Protein AF-A0A2P1ECH6-F1 (afdb_monomer)

Structure (mmCIF, N/CA/C/O backbone):
data_AF-A0A2P1ECH6-F1
#
_entry.id   AF-A0A2P1ECH6-F1
#
loop_
_atom_site.group_PDB
_atom_site.id
_atom_site.type_symbol
_atom_site.label_atom_id
_atom_site.label_alt_id
_atom_site.label_comp_id
_atom_site.label_asym_id
_atom_site.label_entity_id
_atom_site.label_seq_id
_atom_site.pdbx_PDB_ins_code
_atom_site.Cartn_x
_atom_site.Cartn_y
_atom_site.Cartn_z
_atom_site.occupancy
_atom_site.B_iso_or_equiv
_atom_site.auth_seq_id
_atom_site.auth_comp_id
_atom_site.auth_asym_id
_atom_site.auth_atom_id
_atom_site.pdbx_PDB_model_num
ATOM 1 N N . PHE A 1 1 ? -2.290 -12.314 -1.038 1.00 77.94 1 PHE A N 1
ATOM 2 C CA . PHE A 1 1 ? -3.041 -13.557 -0.783 1.00 77.94 1 PHE A CA 1
ATOM 3 C C . PHE A 1 1 ? -3.216 -14.275 -2.122 1.00 77.94 1 PHE A C 1
ATOM 5 O O . PHE A 1 1 ? -4.332 -14.431 -2.595 1.00 77.94 1 PHE A O 1
ATOM 12 N N . GLY A 1 2 ? -2.106 -14.672 -2.757 1.00 90.69 2 GLY A N 1
ATOM 13 C CA . GLY A 1 2 ? -2.094 -15.009 -4.187 1.00 90.69 2 GLY A CA 1
ATOM 14 C C . GLY A 1 2 ? -1.890 -13.778 -5.078 1.00 90.69 2 GLY A C 1
ATOM 15 O O . GLY A 1 2 ? -1.509 -12.718 -4.577 1.00 90.69 2 GLY A O 1
ATOM 16 N N . GLU A 1 3 ? -2.122 -13.957 -6.377 1.00 93.19 3 GLU A N 1
ATOM 17 C CA . GLU A 1 3 ? -1.822 -12.996 -7.453 1.00 93.19 3 GLU A CA 1
ATOM 18 C C . GLU A 1 3 ? -2.997 -12.093 -7.857 1.00 93.19 3 GLU A C 1
ATOM 20 O O . GLU A 1 3 ? -2.773 -11.032 -8.428 1.00 93.19 3 GLU A O 1
ATOM 25 N N . ASP A 1 4 ? -4.238 -12.483 -7.547 1.00 96.56 4 ASP A N 1
ATOM 26 C CA . ASP A 1 4 ? -5.428 -11.746 -7.977 1.00 96.56 4 ASP A CA 1
ATOM 27 C C . ASP A 1 4 ? -5.695 -10.510 -7.086 1.00 96.56 4 ASP A C 1
ATOM 29 O O . ASP A 1 4 ? -5.874 -10.659 -5.861 1.00 96.56 4 ASP A O 1
ATOM 33 N N . PRO A 1 5 ? -5.760 -9.290 -7.661 1.00 95.56 5 PRO A N 1
ATOM 34 C CA . PRO A 1 5 ? -5.996 -8.062 -6.903 1.00 95.56 5 PRO A CA 1
ATOM 35 C C . PRO A 1 5 ? -7.366 -8.035 -6.220 1.00 95.56 5 PRO A C 1
ATOM 37 O O . PRO A 1 5 ? -7.472 -7.579 -5.079 1.00 95.56 5 PRO A O 1
ATOM 40 N N . TYR A 1 6 ? -8.411 -8.552 -6.877 1.00 96.94 6 TYR A N 1
ATOM 41 C CA . TYR A 1 6 ? -9.778 -8.518 -6.354 1.00 96.94 6 TYR A CA 1
ATOM 42 C C . TYR A 1 6 ? -9.933 -9.417 -5.123 1.00 96.94 6 TYR A C 1
ATOM 44 O O . TYR A 1 6 ? -10.379 -8.972 -4.061 1.00 96.94 6 TYR A O 1
ATOM 52 N N . LEU A 1 7 ? -9.515 -10.676 -5.231 1.00 97.81 7 LEU A N 1
ATOM 53 C CA . LEU A 1 7 ? -9.544 -11.64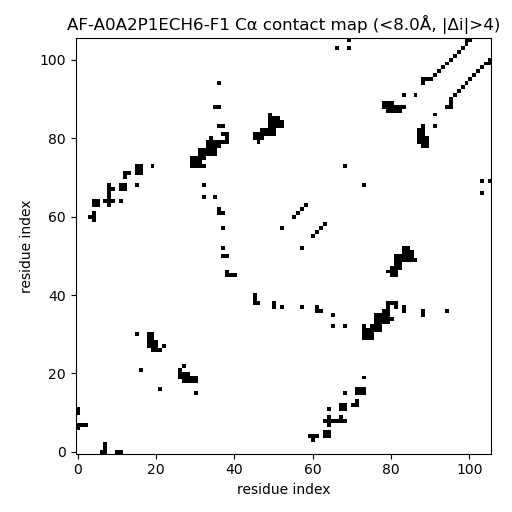5 -4.145 1.00 97.81 7 LEU A CA 1
ATOM 54 C C . LEU A 1 7 ? -8.672 -11.179 -2.977 1.00 97.81 7 LEU A C 1
ATOM 56 O O . LEU A 1 7 ? -9.125 -11.197 -1.830 1.00 97.81 7 LEU A O 1
ATOM 60 N N . THR A 1 8 ? -7.455 -10.701 -3.255 1.00 96.75 8 THR A N 1
ATOM 61 C CA . THR A 1 8 ? -6.550 -10.192 -2.214 1.00 96.75 8 THR A CA 1
ATOM 62 C C . THR A 1 8 ? -7.154 -8.996 -1.478 1.00 96.75 8 THR A C 1
ATOM 64 O O . THR A 1 8 ? -7.095 -8.961 -0.247 1.00 96.75 8 THR A O 1
ATOM 67 N N . ALA A 1 9 ? -7.789 -8.059 -2.189 1.00 97.75 9 ALA A N 1
ATOM 68 C CA . ALA A 1 9 ? -8.486 -6.922 -1.590 1.00 97.75 9 ALA A CA 1
ATOM 69 C C . ALA A 1 9 ? -9.633 -7.364 -0.666 1.00 97.75 9 ALA A C 1
ATOM 71 O O . ALA A 1 9 ? -9.725 -6.911 0.477 1.00 97.75 9 ALA A O 1
ATOM 72 N N . ARG A 1 10 ? -10.485 -8.295 -1.121 1.00 98.38 10 ARG A N 1
ATOM 73 C CA . ARG A 1 10 ? -11.623 -8.807 -0.335 1.00 98.38 10 ARG A CA 1
ATOM 74 C C . ARG A 1 10 ? -11.169 -9.515 0.941 1.00 98.38 10 ARG A C 1
ATOM 76 O O . ARG A 1 10 ? -11.728 -9.258 2.008 1.00 98.38 10 ARG A O 1
ATOM 83 N N . LEU A 1 11 ? -10.158 -10.378 0.836 1.00 98.44 11 LEU A N 1
ATOM 84 C CA . LEU A 1 11 ? -9.603 -11.105 1.979 1.00 98.44 11 LEU A CA 1
ATOM 85 C C . LEU A 1 11 ? -8.908 -10.160 2.961 1.00 98.44 11 LEU A C 1
ATOM 87 O O . LEU A 1 11 ? -9.131 -10.251 4.166 1.00 98.44 11 LEU A O 1
ATOM 91 N N . GLY A 1 12 ? -8.102 -9.228 2.456 1.00 98.19 12 GLY A N 1
ATOM 92 C CA . GLY A 1 12 ? -7.361 -8.296 3.294 1.00 98.19 12 GLY A CA 1
ATOM 93 C C . GLY A 1 12 ? -8.264 -7.296 4.027 1.00 98.19 12 GLY A C 1
ATOM 94 O O . GLY A 1 12 ? -8.064 -7.066 5.216 1.00 98.19 12 GLY A O 1
ATOM 95 N N . ALA A 1 13 ? -9.318 -6.784 3.385 1.00 98.50 13 ALA A N 1
ATOM 96 C CA . ALA A 1 13 ? -10.309 -5.933 4.049 1.00 98.50 13 ALA A CA 1
ATOM 97 C C . ALA A 1 13 ? -11.058 -6.679 5.171 1.00 98.50 13 ALA A C 1
ATOM 99 O O . ALA A 1 13 ? -11.270 -6.131 6.255 1.00 98.50 13 ALA A O 1
ATOM 100 N N . ALA A 1 14 ? -11.434 -7.944 4.943 1.00 98.50 14 ALA A N 1
ATOM 101 C CA . ALA A 1 14 ? -12.031 -8.783 5.982 1.00 98.50 14 ALA A CA 1
ATOM 102 C C . ALA A 1 14 ? -11.048 -9.041 7.138 1.00 98.50 14 ALA A C 1
ATOM 104 O O . ALA A 1 14 ? -11.444 -8.995 8.303 1.00 98.50 14 ALA A O 1
ATOM 105 N N . TYR A 1 15 ? -9.767 -9.250 6.820 1.00 98.38 15 TYR A N 1
ATOM 106 C CA . TYR A 1 15 ? -8.708 -9.433 7.809 1.00 98.38 15 TYR A CA 1
ATOM 107 C C . TYR A 1 15 ? -8.518 -8.189 8.686 1.00 98.38 15 TYR A C 1
ATOM 109 O O . TYR A 1 15 ? -8.485 -8.319 9.907 1.00 98.38 15 TYR A O 1
ATOM 117 N N . VAL A 1 16 ? -8.457 -6.990 8.091 1.00 98.62 16 VAL A N 1
ATOM 118 C CA . VAL A 1 16 ? -8.359 -5.715 8.827 1.00 98.62 16 VAL A CA 1
ATOM 119 C C . VAL A 1 16 ? -9.520 -5.570 9.806 1.00 98.62 16 VAL A C 1
ATOM 121 O O . VAL A 1 16 ? -9.283 -5.407 10.999 1.00 98.62 16 VAL A O 1
ATOM 124 N N . LYS A 1 17 ? -10.764 -5.729 9.335 1.00 98.31 17 LYS A N 1
ATOM 125 C CA . LYS A 1 17 ? -11.961 -5.621 10.186 1.00 98.31 17 LYS A CA 1
ATOM 126 C C . LYS A 1 17 ? -11.970 -6.652 11.316 1.00 98.31 17 LYS A C 1
ATOM 128 O O . LYS A 1 17 ? -12.308 -6.325 12.448 1.00 98.31 17 LYS A O 1
ATOM 133 N N . GLY A 1 18 ? -11.583 -7.894 11.028 1.00 98.38 18 GLY A N 1
ATOM 134 C CA . GLY A 1 18 ? -11.514 -8.952 12.038 1.00 98.38 18 GLY A CA 1
ATOM 135 C C . GLY A 1 18 ? -10.425 -8.715 13.088 1.00 98.38 18 GLY A C 1
ATOM 136 O O . GLY A 1 18 ? -10.649 -8.976 14.272 1.00 98.38 18 GLY A O 1
ATOM 137 N N . LEU A 1 19 ? -9.260 -8.214 12.667 1.00 98.44 19 LEU A N 1
ATOM 138 C CA . LEU A 1 19 ? -8.126 -7.944 13.550 1.00 98.44 19 LEU A CA 1
ATOM 139 C C . LEU A 1 19 ? -8.379 -6.718 14.437 1.00 98.44 19 LEU A C 1
ATOM 141 O O . LEU A 1 19 ? -8.133 -6.781 15.640 1.00 98.44 19 LEU A O 1
ATOM 145 N N . GLN A 1 20 ? -8.917 -5.645 13.853 1.00 98.62 20 GLN A N 1
ATOM 146 C CA . GLN A 1 20 ? -9.235 -4.401 14.555 1.00 98.62 20 GLN A CA 1
ATOM 147 C C . GLN A 1 20 ? -10.496 -4.488 15.413 1.00 98.62 20 GLN A C 1
ATOM 149 O O . GLN A 1 20 ? -10.588 -3.787 16.417 1.00 98.62 20 GLN A O 1
ATOM 154 N N . GLY A 1 21 ? -11.417 -5.398 15.097 1.00 98.12 21 GLY A N 1
ATOM 155 C CA . GLY A 1 21 ? -12.676 -5.532 15.821 1.00 98.12 21 GLY A CA 1
ATOM 156 C C . GLY A 1 21 ? -13.679 -4.436 15.455 1.00 98.12 21 GLY A C 1
ATOM 157 O O . GLY A 1 21 ? -13.538 -3.743 14.451 1.00 98.12 21 GLY A O 1
ATOM 158 N N . ASN A 1 22 ? -14.738 -4.332 16.253 1.00 96.38 22 ASN A N 1
ATOM 159 C CA . ASN A 1 22 ? -15.889 -3.460 16.008 1.00 96.38 22 ASN A CA 1
ATOM 160 C C . ASN A 1 22 ? -16.299 -2.642 17.242 1.00 96.38 22 ASN A C 1
ATOM 162 O O . ASN A 1 22 ? -17.416 -2.123 17.279 1.00 96.38 22 ASN A O 1
ATOM 166 N N . ASP A 1 23 ? -15.439 -2.570 18.258 1.00 96.88 23 ASP A N 1
ATOM 167 C CA . ASP A 1 23 ? -15.685 -1.694 19.397 1.00 96.88 23 ASP A CA 1
ATOM 168 C C . ASP A 1 23 ? -15.549 -0.228 18.936 1.00 96.88 23 ASP A C 1
ATOM 170 O O . ASP A 1 23 ? -14.624 0.097 18.187 1.00 96.88 23 ASP A O 1
ATOM 174 N N . PRO A 1 24 ? -16.490 0.657 19.311 1.00 93.81 24 PRO A N 1
ATOM 175 C CA . PRO A 1 24 ? -16.527 2.028 18.807 1.00 93.81 24 PRO A CA 1
ATOM 176 C C . PRO A 1 24 ? -15.400 2.920 19.345 1.00 93.81 24 PRO A C 1
ATOM 178 O O . PRO A 1 24 ? -15.225 4.027 18.840 1.00 93.81 24 PRO A O 1
ATOM 181 N N . VAL A 1 25 ? -14.679 2.483 20.381 1.00 95.44 25 VAL A N 1
ATOM 182 C CA . VAL A 1 25 ? -13.639 3.271 21.055 1.00 95.44 25 VAL A CA 1
ATOM 183 C C . VAL A 1 25 ? -12.274 2.598 20.952 1.00 95.44 25 VAL A C 1
ATOM 185 O O . VAL A 1 25 ? -11.271 3.281 20.754 1.00 95.44 25 VAL A O 1
ATOM 188 N N . TYR A 1 26 ? -12.216 1.274 21.087 1.00 97.19 26 TYR A N 1
ATOM 189 C CA . TYR A 1 26 ? -10.962 0.540 21.205 1.00 97.19 26 TYR A CA 1
ATOM 190 C C . TYR A 1 26 ? -10.734 -0.426 20.047 1.00 97.19 26 TYR A C 1
ATOM 192 O O . TYR A 1 26 ? -11.563 -1.272 19.730 1.00 97.19 26 TYR A O 1
ATOM 200 N N . LEU A 1 27 ? -9.533 -0.389 19.474 1.00 97.94 27 LEU A N 1
ATOM 201 C CA . LEU A 1 27 ? -9.092 -1.454 18.582 1.00 97.94 27 LEU A CA 1
ATOM 202 C C . LEU A 1 27 ? -8.780 -2.711 19.399 1.00 97.94 27 LEU A C 1
ATOM 204 O O . LEU A 1 27 ? -8.052 -2.654 20.391 1.00 97.94 27 LEU A O 1
ATOM 208 N N . LYS A 1 28 ? -9.253 -3.870 18.934 1.00 98.19 28 LYS A N 1
ATOM 209 C CA . LYS A 1 28 ? -8.816 -5.169 19.464 1.00 98.19 28 LYS A CA 1
ATOM 210 C C . LYS A 1 28 ? -7.316 -5.377 19.227 1.00 98.19 28 LYS A C 1
ATOM 212 O O . LYS A 1 28 ? -6.610 -5.855 20.111 1.00 98.19 28 LYS A O 1
ATOM 217 N N . ALA A 1 29 ? -6.848 -5.023 18.032 1.00 98.31 29 ALA A N 1
ATOM 218 C CA . ALA A 1 29 ? -5.444 -4.899 17.660 1.00 98.31 29 ALA A CA 1
ATOM 219 C C . ALA A 1 29 ? -5.319 -3.992 16.425 1.00 98.31 29 ALA A C 1
ATOM 221 O O . ALA A 1 29 ? -6.135 -4.081 15.513 1.00 98.31 29 ALA A O 1
ATOM 222 N N . ALA A 1 30 ? -4.288 -3.152 16.361 1.00 98.12 30 ALA A N 1
ATOM 223 C CA . ALA A 1 30 ? -4.028 -2.308 15.195 1.00 98.12 30 ALA A CA 1
ATOM 224 C C . ALA A 1 30 ? -3.521 -3.146 14.009 1.00 98.12 30 ALA A C 1
ATOM 226 O O . ALA A 1 30 ? -2.483 -3.809 14.110 1.00 98.12 30 ALA A O 1
ATOM 227 N N . ALA A 1 31 ? -4.235 -3.127 12.881 1.00 98.62 31 ALA A N 1
ATOM 228 C CA . ALA A 1 31 ? -3.763 -3.779 11.665 1.00 98.62 31 ALA A CA 1
ATOM 229 C C . ALA A 1 31 ? -2.771 -2.876 10.918 1.00 98.62 31 ALA A C 1
ATOM 231 O O . ALA A 1 31 ? -2.882 -1.654 10.931 1.00 98.62 31 ALA A O 1
ATOM 232 N N . CYS A 1 32 ? -1.800 -3.489 10.239 1.00 98.69 32 CYS A N 1
ATOM 233 C CA . CYS A 1 32 ? -0.797 -2.776 9.453 1.00 98.69 32 CYS A CA 1
ATOM 234 C C . CYS A 1 32 ? -0.718 -3.363 8.039 1.00 98.69 32 CYS A C 1
ATOM 236 O O . CYS A 1 32 ? -0.305 -4.516 7.866 1.00 98.69 32 CYS A O 1
ATOM 238 N N . ALA A 1 33 ? -1.119 -2.588 7.029 1.00 98.31 33 ALA A N 1
ATOM 239 C CA . ALA A 1 33 ? -1.011 -2.977 5.629 1.00 98.31 33 ALA A CA 1
ATOM 240 C C . ALA A 1 33 ? 0.459 -2.964 5.193 1.00 98.31 33 ALA A C 1
ATOM 242 O O . ALA A 1 33 ? 1.164 -1.975 5.395 1.00 98.31 33 ALA A O 1
ATOM 243 N N . LYS A 1 34 ? 0.935 -4.054 4.584 1.00 97.44 34 LYS A N 1
ATOM 244 C CA . LYS A 1 34 ? 2.337 -4.181 4.169 1.00 97.44 34 LYS A CA 1
ATOM 245 C C . LYS A 1 34 ? 2.520 -5.138 2.985 1.00 97.44 34 LYS A C 1
ATOM 247 O O . LYS A 1 34 ? 1.711 -6.043 2.810 1.00 97.44 34 LYS A O 1
ATOM 252 N N . HIS A 1 35 ? 3.566 -5.003 2.173 1.00 96.75 35 HIS A N 1
ATOM 253 C CA . HIS A 1 35 ? 4.566 -3.925 2.165 1.00 96.75 35 HIS A CA 1
ATOM 254 C C . HIS A 1 35 ? 4.275 -2.961 1.005 1.00 96.75 35 HIS A C 1
ATOM 256 O O . HIS A 1 35 ? 4.184 -3.393 -0.143 1.00 96.75 35 HIS A O 1
ATOM 262 N N . TYR A 1 36 ? 4.112 -1.673 1.302 1.00 98.06 36 TYR A N 1
ATOM 263 C CA . TYR A 1 36 ? 3.687 -0.650 0.344 1.00 98.06 36 TYR A CA 1
ATOM 264 C C . TYR A 1 36 ? 4.901 -0.017 -0.380 1.00 98.06 36 TYR A C 1
ATOM 266 O O . TYR A 1 36 ? 5.671 0.699 0.253 1.00 98.06 36 TYR A O 1
ATOM 274 N N . ALA A 1 37 ? 5.163 -0.256 -1.671 1.00 95.12 37 ALA A N 1
ATOM 275 C CA . ALA A 1 37 ? 4.393 -1.064 -2.621 1.00 95.12 37 ALA A CA 1
ATOM 276 C C . ALA A 1 37 ? 5.291 -1.847 -3.602 1.00 95.12 37 ALA A C 1
ATOM 278 O O . ALA A 1 37 ? 6.513 -1.721 -3.600 1.00 95.12 37 ALA A O 1
ATOM 279 N N . VAL A 1 38 ? 4.657 -2.678 -4.441 1.00 95.69 38 VAL A N 1
ATOM 280 C CA . VAL A 1 38 ? 5.307 -3.478 -5.502 1.00 95.69 38 VAL A CA 1
ATOM 281 C C . VAL A 1 38 ? 6.409 -4.415 -4.969 1.00 95.69 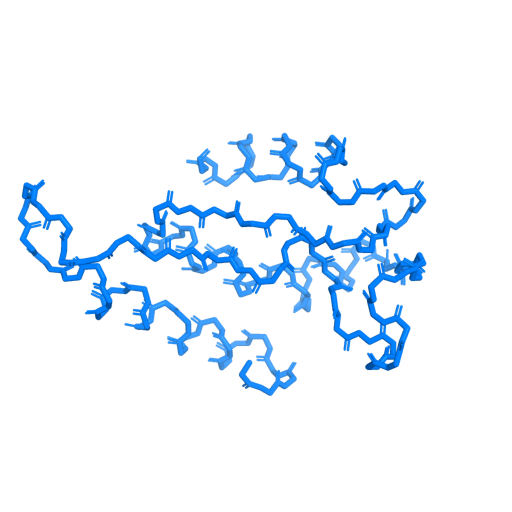38 VAL A C 1
ATOM 283 O O . VAL A 1 38 ? 7.376 -4.739 -5.648 1.00 95.69 38 VAL A O 1
ATOM 286 N N . HIS A 1 39 ? 6.243 -4.915 -3.741 1.00 94.31 39 HIS A N 1
ATOM 287 C CA . HIS A 1 39 ? 7.202 -5.807 -3.064 1.00 94.31 39 HIS A CA 1
ATOM 288 C C . HIS A 1 39 ? 7.130 -7.277 -3.540 1.00 94.31 39 HIS A C 1
ATOM 290 O O . HIS A 1 39 ? 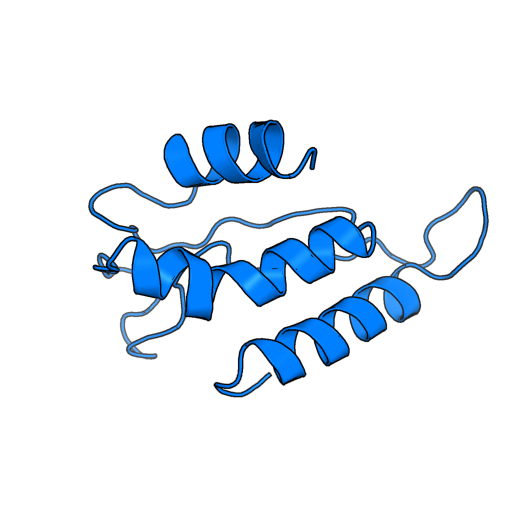7.592 -8.194 -2.866 1.00 94.31 39 HIS A O 1
ATOM 296 N N . SER A 1 40 ? 6.506 -7.532 -4.690 1.00 86.88 40 SER A N 1
ATOM 297 C CA . SER A 1 40 ? 6.031 -8.864 -5.082 1.00 86.88 40 SER A CA 1
ATOM 298 C C . SER A 1 40 ? 7.093 -9.801 -5.669 1.00 86.88 40 SER A C 1
ATOM 300 O O . SER A 1 40 ? 6.791 -10.977 -5.861 1.00 86.88 40 SER A O 1
ATOM 302 N N . GLY A 1 41 ? 8.322 -9.357 -5.969 1.00 68.75 41 GLY A N 1
ATOM 303 C CA . GLY A 1 41 ? 9.323 -10.291 -6.503 1.00 68.75 41 GLY A CA 1
ATOM 304 C C . GLY A 1 41 ? 10.675 -9.699 -6.895 1.00 68.75 41 GLY A C 1
ATOM 305 O O . GLY A 1 41 ? 10.939 -8.548 -6.603 1.00 68.75 41 GLY A O 1
ATOM 306 N N . PRO A 1 42 ? 11.544 -10.484 -7.559 1.00 80.50 42 PRO A N 1
ATOM 307 C CA . PRO A 1 42 ? 11.719 -11.920 -7.333 1.00 80.50 42 PRO A CA 1
ATOM 308 C C . PRO A 1 42 ? 11.993 -12.185 -5.845 1.00 80.50 42 PRO A C 1
ATOM 310 O O . PRO A 1 42 ? 12.730 -11.425 -5.229 1.00 80.50 42 PRO A O 1
ATOM 313 N N . GLU A 1 43 ? 11.464 -13.269 -5.270 1.00 81.12 43 GLU A N 1
ATOM 314 C CA . GLU A 1 43 ? 11.510 -13.542 -3.816 1.00 81.12 43 GLU A CA 1
ATOM 315 C C . GLU A 1 43 ? 12.900 -13.335 -3.186 1.00 81.12 43 GLU A C 1
ATOM 317 O O . GLU A 1 43 ? 13.027 -12.688 -2.150 1.00 81.12 43 GLU A O 1
ATOM 322 N N . ARG A 1 44 ? 13.962 -13.815 -3.850 1.00 88.25 44 ARG A N 1
ATOM 323 C CA . ARG A 1 44 ? 15.348 -13.685 -3.367 1.00 88.25 44 ARG A CA 1
ATOM 324 C C . ARG A 1 44 ? 15.849 -12.237 -3.325 1.00 88.25 44 ARG A C 1
ATOM 326 O O . ARG A 1 44 ? 16.735 -11.930 -2.541 1.00 88.25 44 ARG A O 1
ATOM 333 N N . LEU A 1 45 ? 15.329 -11.375 -4.193 1.00 90.06 45 LEU A N 1
ATOM 334 C CA . LEU A 1 45 ? 15.795 -10.001 -4.400 1.00 90.06 45 LEU A CA 1
ATOM 335 C C . LEU A 1 45 ? 14.781 -8.948 -3.949 1.00 90.06 45 LEU A C 1
ATOM 337 O O . LEU A 1 45 ? 15.083 -7.758 -4.025 1.00 90.06 45 LEU A O 1
ATOM 341 N N . ARG A 1 46 ? 1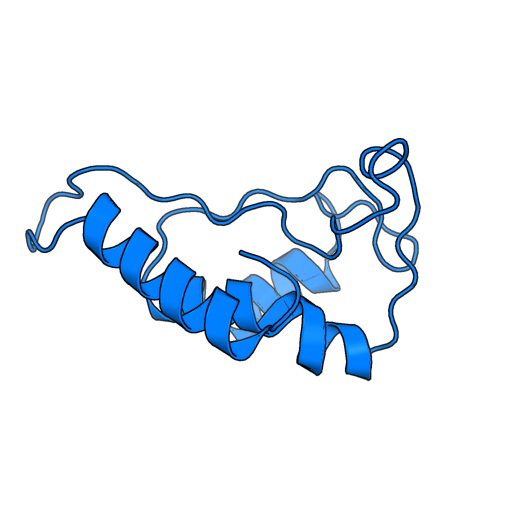3.605 -9.359 -3.455 1.00 86.69 46 ARG A N 1
ATOM 342 C CA . ARG A 1 46 ? 12.476 -8.466 -3.149 1.00 86.69 46 ARG A CA 1
ATOM 343 C C . ARG A 1 46 ? 12.817 -7.340 -2.167 1.00 86.69 46 ARG A C 1
ATOM 345 O O . ARG A 1 46 ? 12.080 -6.372 -2.057 1.00 86.69 46 ARG A O 1
ATOM 352 N N . HIS A 1 47 ? 13.905 -7.477 -1.413 1.00 87.12 47 HIS A N 1
ATOM 353 C CA . HIS A 1 47 ? 14.348 -6.489 -0.432 1.00 87.12 47 HIS A CA 1
ATOM 354 C C . HIS A 1 47 ? 15.268 -5.402 -1.010 1.00 87.12 47 HIS A C 1
ATOM 356 O O . HIS A 1 47 ? 15.472 -4.394 -0.346 1.00 87.12 47 HIS A O 1
ATOM 362 N N . GLU A 1 48 ? 15.814 -5.585 -2.215 1.00 90.06 48 GLU A N 1
ATOM 363 C CA . GLU A 1 48 ? 16.952 -4.787 -2.710 1.00 90.06 48 GLU A CA 1
ATOM 364 C C . GLU A 1 48 ? 16.756 -4.234 -4.128 1.00 90.06 48 GLU A C 1
ATOM 366 O O . GLU A 1 48 ? 17.427 -3.285 -4.529 1.00 90.06 48 GLU A O 1
ATOM 371 N N . PHE A 1 49 ? 15.855 -4.830 -4.907 1.00 93.25 49 PHE A N 1
ATOM 372 C CA . PHE A 1 49 ? 15.657 -4.459 -6.304 1.00 93.25 49 PHE A CA 1
ATOM 373 C C . PHE A 1 49 ? 14.920 -3.120 -6.484 1.00 93.25 49 PHE A C 1
ATOM 375 O O . PHE A 1 49 ? 14.280 -2.592 -5.571 1.00 93.25 49 PHE A O 1
ATOM 382 N N . ASP A 1 50 ? 15.007 -2.580 -7.700 1.00 95.12 50 ASP A N 1
ATOM 383 C CA . ASP A 1 50 ? 14.134 -1.506 -8.167 1.00 95.12 50 ASP A CA 1
ATOM 384 C C . ASP A 1 50 ? 12.980 -2.108 -8.971 1.00 95.12 50 ASP A C 1
ATOM 386 O O . ASP A 1 50 ? 13.184 -2.721 -10.022 1.00 95.12 50 ASP A O 1
ATOM 390 N N . ALA A 1 51 ? 11.770 -1.982 -8.436 1.00 95.31 51 ALA A N 1
ATOM 391 C CA . ALA A 1 51 ? 10.554 -2.461 -9.060 1.00 95.31 51 ALA A CA 1
ATOM 392 C C . ALA A 1 51 ? 10.116 -1.482 -10.147 1.00 95.31 51 ALA A C 1
ATOM 394 O O . ALA A 1 51 ? 9.667 -0.373 -9.856 1.00 95.31 51 ALA A O 1
ATOM 395 N N . ILE A 1 52 ? 10.217 -1.910 -11.404 1.00 95.56 52 ILE A N 1
ATOM 396 C CA . ILE A 1 52 ? 9.753 -1.127 -12.547 1.00 95.56 52 ILE A CA 1
ATOM 397 C C . ILE A 1 52 ? 8.310 -1.518 -12.850 1.00 95.56 52 ILE A C 1
ATOM 399 O O . ILE A 1 52 ? 8.038 -2.644 -13.264 1.00 95.56 52 ILE A O 1
ATOM 403 N N . SER A 1 53 ? 7.390 -0.584 -12.626 1.00 95.69 53 SER A N 1
ATOM 404 C CA . SER A 1 53 ? 5.958 -0.778 -12.834 1.00 95.69 53 SER A CA 1
ATOM 405 C C . SER A 1 53 ? 5.394 0.346 -13.687 1.00 95.69 53 SER A C 1
ATOM 407 O O . SER A 1 53 ? 5.619 1.530 -13.410 1.00 95.69 53 SER A O 1
ATOM 409 N N . SER A 1 54 ? 4.631 -0.020 -14.717 1.00 97.81 54 SER A N 1
ATOM 410 C CA . SER A 1 54 ? 3.860 0.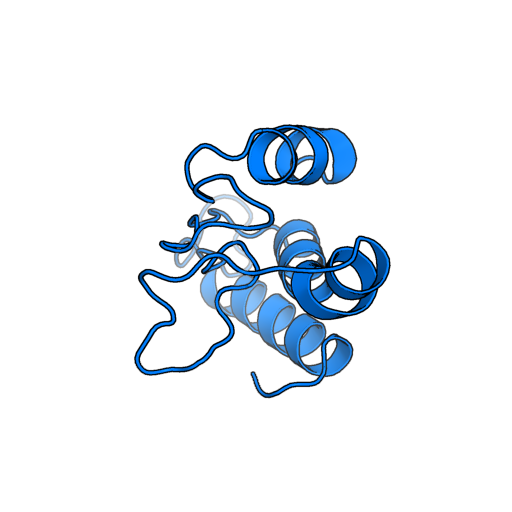959 -15.476 1.00 97.81 54 SER A CA 1
ATOM 411 C C . SER A 1 54 ? 2.789 1.590 -14.579 1.00 97.81 54 SER A C 1
ATOM 413 O O . SER A 1 54 ? 2.340 0.986 -13.605 1.00 97.81 54 SER A O 1
ATOM 415 N N . ALA A 1 55 ? 2.328 2.799 -14.912 1.00 97.38 55 ALA A N 1
ATOM 416 C CA . ALA A 1 55 ? 1.218 3.411 -14.178 1.00 97.38 55 ALA A CA 1
ATOM 417 C C . ALA A 1 55 ? -0.025 2.503 -14.186 1.00 97.38 55 ALA A C 1
ATOM 419 O O . ALA A 1 55 ? -0.706 2.377 -13.172 1.00 97.38 55 ALA A O 1
ATOM 420 N N . LYS A 1 56 ? -0.277 1.818 -15.308 1.00 97.75 56 LYS A N 1
ATOM 421 C CA . LYS A 1 56 ? -1.382 0.871 -15.436 1.00 97.75 56 LYS A CA 1
ATOM 422 C C . LYS A 1 56 ? -1.235 -0.298 -14.461 1.00 97.75 56 LYS A C 1
ATOM 424 O O . LYS A 1 56 ? -2.138 -0.528 -13.669 1.00 97.75 56 LYS A O 1
ATOM 429 N N . ASP A 1 57 ? -0.095 -0.985 -14.460 1.00 96.31 57 ASP A N 1
ATOM 430 C CA . ASP A 1 57 ? 0.112 -2.144 -13.578 1.00 96.31 57 ASP A CA 1
ATOM 431 C C . ASP A 1 57 ? 0.097 -1.742 -12.104 1.00 96.31 57 ASP A C 1
ATOM 433 O O . ASP A 1 57 ? -0.473 -2.441 -11.263 1.00 96.31 57 ASP A O 1
ATOM 437 N N . LEU A 1 58 ? 0.686 -0.587 -11.780 1.00 97.44 58 LEU A N 1
ATOM 438 C CA . LEU A 1 58 ? 0.662 -0.039 -10.433 1.00 97.44 58 LEU A CA 1
ATOM 439 C C . LEU A 1 58 ? -0.785 0.115 -9.940 1.00 97.44 58 LEU A C 1
ATOM 441 O O . LEU A 1 58 ? -1.132 -0.438 -8.896 1.00 97.44 58 LEU A O 1
ATOM 445 N N . HIS A 1 59 ? -1.633 0.801 -10.710 1.00 97.56 59 HIS A N 1
ATOM 446 C CA . HIS A 1 59 ? -3.004 1.130 -10.306 1.00 97.56 59 HIS A CA 1
ATOM 447 C C . HIS A 1 59 ? -4.001 -0.021 -10.463 1.00 97.56 59 HIS A C 1
ATOM 449 O O . HIS A 1 59 ? -4.920 -0.131 -9.656 1.00 97.56 59 HIS A O 1
ATOM 455 N N . GLU A 1 60 ? -3.826 -0.897 -11.451 1.00 96.38 60 GLU A N 1
ATOM 456 C CA . GLU A 1 60 ? -4.767 -1.992 -11.730 1.00 96.38 60 GLU A CA 1
ATOM 457 C C . GLU A 1 60 ? -4.391 -3.307 -11.033 1.00 96.38 60 GLU A C 1
ATOM 459 O O . GLU A 1 60 ? -5.270 -4.134 -10.798 1.00 96.38 60 GLU A O 1
ATOM 464 N N . THR A 1 61 ? -3.118 -3.505 -10.665 1.00 95.06 61 THR A N 1
ATOM 465 C CA . THR A 1 61 ? -2.640 -4.785 -10.106 1.00 95.06 61 THR A CA 1
ATOM 466 C C . THR A 1 61 ? -2.102 -4.661 -8.681 1.00 95.06 61 THR A C 1
ATOM 468 O O . THR A 1 61 ? -2.528 -5.402 -7.797 1.00 95.06 61 THR A O 1
ATOM 471 N N . TYR A 1 62 ? -1.183 -3.727 -8.414 1.00 96.44 62 TYR A N 1
ATOM 472 C CA . TYR A 1 62 ? -0.456 -3.703 -7.133 1.00 96.44 62 TYR A CA 1
ATOM 473 C C . TYR A 1 62 ? -1.160 -2.916 -6.023 1.00 96.44 62 TYR A C 1
ATOM 475 O O . TYR A 1 62 ? -1.180 -3.344 -4.868 1.00 96.44 62 TYR A O 1
ATOM 483 N N . LEU A 1 63 ? -1.721 -1.756 -6.356 1.00 97.88 63 LEU A N 1
ATOM 484 C CA . LEU A 1 63 ? -2.356 -0.856 -5.395 1.00 97.88 63 LEU A CA 1
ATOM 485 C C . LEU A 1 63 ? -3.785 -1.225 -4.949 1.00 97.88 63 LEU A C 1
ATOM 487 O O . LEU A 1 63 ? -4.115 -0.872 -3.812 1.00 97.88 63 LEU A O 1
ATOM 491 N N . PRO A 1 64 ? -4.631 -1.941 -5.727 1.00 97.81 64 PRO A N 1
ATOM 492 C CA . PRO A 1 64 ? -6.025 -2.186 -5.342 1.00 97.81 64 PRO A CA 1
ATOM 493 C C . PRO A 1 64 ? -6.204 -2.834 -3.967 1.00 97.81 64 PRO A C 1
ATOM 495 O O . PRO A 1 64 ? -7.114 -2.467 -3.223 1.00 97.81 64 PRO A O 1
ATOM 498 N N . ALA A 1 65 ? -5.314 -3.759 -3.592 1.00 97.25 65 ALA A N 1
ATOM 499 C CA . ALA A 1 65 ? -5.353 -4.373 -2.270 1.00 97.25 65 ALA A CA 1
ATOM 500 C C . ALA A 1 65 ? -5.135 -3.328 -1.165 1.00 97.25 65 ALA A C 1
ATOM 502 O O . ALA A 1 65 ? -5.950 -3.230 -0.255 1.00 97.25 65 ALA A O 1
ATOM 503 N N . PHE A 1 66 ? -4.092 -2.500 -1.262 1.00 98.44 66 PHE A N 1
ATOM 504 C CA . PHE A 1 66 ? -3.817 -1.459 -0.266 1.00 98.44 66 PHE A CA 1
ATOM 505 C C . PHE A 1 66 ? -4.954 -0.445 -0.165 1.00 98.44 66 PHE A C 1
ATOM 507 O O . PHE A 1 66 ? -5.358 -0.114 0.948 1.00 98.44 66 PHE A O 1
ATOM 514 N N . LYS A 1 67 ? -5.532 -0.028 -1.300 1.00 98.62 67 LYS A N 1
ATOM 515 C CA . LYS A 1 67 ? -6.698 0.862 -1.302 1.00 98.62 67 LYS A CA 1
ATOM 516 C C . LYS A 1 67 ? -7.874 0.257 -0.538 1.00 98.62 67 LYS A C 1
ATOM 518 O O . LYS A 1 67 ? -8.462 0.926 0.303 1.00 98.62 67 LYS A O 1
ATOM 523 N N . ALA A 1 68 ? -8.174 -1.021 -0.766 1.00 98.62 68 ALA A N 1
ATOM 524 C CA . ALA A 1 68 ? -9.249 -1.706 -0.053 1.00 98.62 68 ALA A CA 1
ATOM 525 C C . ALA A 1 68 ? -8.990 -1.831 1.459 1.00 98.62 68 ALA A C 1
ATOM 527 O O . ALA A 1 68 ? -9.938 -1.856 2.240 1.00 98.62 68 ALA A O 1
ATOM 528 N N . LEU A 1 69 ? -7.724 -1.915 1.880 1.00 98.62 69 LEU A N 1
ATOM 529 C CA . LEU A 1 69 ? -7.345 -1.934 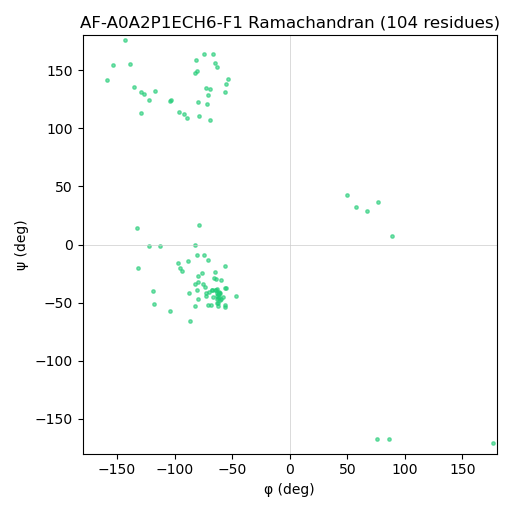3.295 1.00 98.62 69 LEU A CA 1
ATOM 530 C C . LEU A 1 69 ? -7.513 -0.549 3.935 1.00 98.62 69 LEU A C 1
ATOM 532 O O . LEU A 1 69 ? -8.041 -0.469 5.042 1.00 98.62 69 LEU A O 1
ATOM 536 N N . VAL A 1 70 ? -7.133 0.523 3.232 1.00 98.69 70 VAL A N 1
ATOM 537 C CA . VAL A 1 70 ? -7.402 1.912 3.651 1.00 98.69 70 VAL A CA 1
ATOM 538 C C . VAL A 1 70 ? -8.907 2.151 3.781 1.00 98.69 70 VAL A C 1
ATOM 540 O O . VAL A 1 70 ? -9.363 2.604 4.824 1.00 98.69 70 VAL A O 1
ATOM 543 N N . ASP A 1 71 ? -9.699 1.724 2.797 1.00 98.56 71 ASP A N 1
ATOM 544 C CA . ASP A 1 71 ? -11.167 1.833 2.838 1.00 98.56 71 ASP A CA 1
ATOM 545 C C . ASP A 1 71 ? -11.808 0.983 3.944 1.00 98.56 71 ASP A C 1
ATOM 547 O O . ASP A 1 71 ? -12.918 1.262 4.400 1.00 98.56 71 ASP A O 1
ATOM 551 N N . ALA A 1 72 ? -11.121 -0.071 4.390 1.00 98.31 72 ALA A N 1
ATOM 552 C CA . ALA A 1 72 ? -11.522 -0.872 5.541 1.00 98.31 72 ALA A CA 1
ATOM 553 C C . ALA A 1 72 ? -11.095 -0.258 6.887 1.00 98.31 72 ALA A C 1
ATOM 555 O O . ALA A 1 72 ? -11.408 -0.848 7.922 1.00 98.31 72 ALA A O 1
ATOM 556 N N . GLY A 1 73 ? -10.416 0.892 6.872 1.00 97.94 73 GLY A N 1
ATOM 557 C CA . GLY A 1 73 ? -9.952 1.608 8.055 1.00 97.94 73 GLY A CA 1
ATOM 558 C C . GLY A 1 73 ? -8.722 0.980 8.700 1.00 97.94 73 GLY A C 1
ATOM 559 O O . GLY A 1 73 ? -8.663 0.926 9.923 1.00 97.94 73 GLY A O 1
ATOM 560 N N . VAL A 1 74 ? -7.778 0.439 7.917 1.00 98.62 74 VAL A N 1
ATOM 561 C CA . VAL A 1 74 ? -6.508 -0.074 8.465 1.00 98.62 74 VAL A CA 1
ATOM 562 C C . VAL A 1 74 ? -5.797 1.011 9.278 1.00 98.62 74 VAL A C 1
ATOM 564 O O . VAL A 1 74 ? -5.757 2.154 8.850 1.00 98.62 74 VAL A O 1
ATOM 567 N N . GLU A 1 75 ? -5.230 0.663 10.430 1.00 98.38 75 GLU A N 1
ATOM 568 C CA . GLU A 1 75 ? -4.615 1.646 11.337 1.00 98.38 75 GLU A CA 1
ATOM 569 C C . GLU A 1 75 ? -3.248 2.146 10.843 1.00 98.38 75 GLU A C 1
ATOM 571 O O . GLU A 1 75 ? -2.864 3.290 11.060 1.00 98.38 75 GLU A O 1
ATOM 576 N N . ALA A 1 76 ? -2.476 1.281 10.185 1.00 98.56 76 ALA A N 1
ATOM 577 C CA . ALA A 1 76 ? -1.118 1.604 9.761 1.00 98.56 76 ALA A CA 1
ATOM 578 C C . ALA A 1 76 ? -0.802 1.088 8.355 1.00 98.56 76 ALA A C 1
ATOM 580 O O . ALA A 1 76 ? -1.329 0.067 7.908 1.00 98.56 76 ALA A O 1
ATOM 581 N N . VAL A 1 77 ? 0.155 1.738 7.691 1.00 98.69 77 VAL A N 1
ATOM 582 C CA . VAL A 1 77 ? 0.765 1.269 6.440 1.00 98.69 77 VAL A CA 1
ATOM 583 C C . VAL A 1 77 ? 2.280 1.229 6.609 1.00 98.69 77 VAL A C 1
ATOM 585 O O . VAL A 1 77 ? 2.896 2.203 7.035 1.00 98.69 77 VAL A O 1
ATOM 588 N N . MET A 1 78 ? 2.891 0.096 6.270 1.00 98.69 78 MET A N 1
ATOM 589 C CA . MET A 1 78 ? 4.338 -0.105 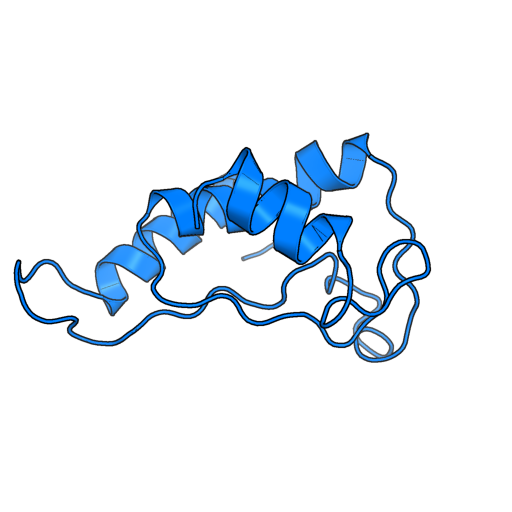6.301 1.00 98.69 78 MET A CA 1
ATOM 590 C C . MET A 1 78 ? 4.895 -0.064 4.881 1.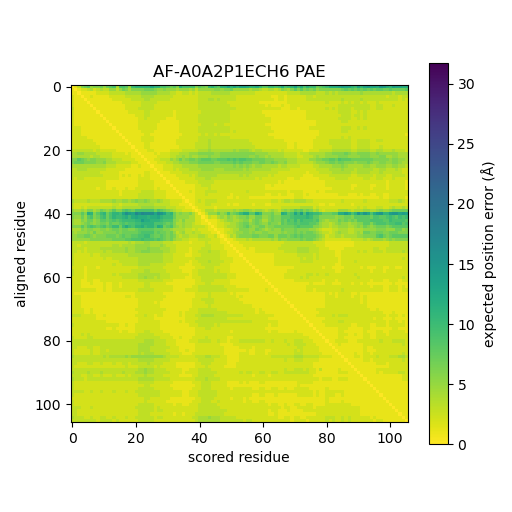00 98.69 78 MET A C 1
ATOM 592 O O . MET A 1 78 ? 4.491 -0.852 4.019 1.00 98.69 78 MET A O 1
ATOM 596 N N . CYS A 1 79 ? 5.850 0.836 4.657 1.00 97.75 79 CYS A N 1
ATOM 597 C CA . CYS A 1 79 ? 6.568 0.936 3.394 1.00 97.75 79 CYS A CA 1
ATOM 598 C C . CYS A 1 79 ? 7.376 -0.335 3.087 1.00 97.75 79 CYS A C 1
ATOM 600 O O . CYS A 1 79 ? 7.794 -1.072 3.983 1.00 97.75 79 CYS A O 1
ATOM 602 N N . ALA A 1 80 ? 7.584 -0.600 1.803 1.00 97.06 80 ALA A N 1
ATOM 603 C CA . ALA A 1 80 ? 8.427 -1.684 1.330 1.00 97.06 80 ALA A CA 1
ATOM 604 C C . ALA A 1 80 ? 9.914 -1.315 1.350 1.00 97.06 80 ALA A C 1
ATOM 606 O O . ALA A 1 80 ? 10.289 -0.145 1.339 1.00 97.06 80 ALA A O 1
ATOM 607 N N . TYR A 1 81 ? 10.762 -2.342 1.367 1.00 95.62 81 TYR A N 1
ATOM 608 C CA . TYR A 1 81 ? 12.215 -2.171 1.339 1.00 95.62 81 TYR A CA 1
ATOM 609 C C . TYR A 1 81 ? 12.730 -1.740 -0.040 1.00 95.62 81 TYR A C 1
ATOM 611 O O . TYR A 1 81 ? 13.671 -0.954 -0.125 1.00 95.62 81 TYR A O 1
ATOM 619 N N . ASN A 1 82 ? 12.119 -2.261 -1.111 1.00 95.94 82 ASN A N 1
ATOM 620 C CA . ASN A 1 82 ? 12.545 -2.024 -2.486 1.00 95.94 82 ASN A CA 1
ATOM 621 C C . ASN A 1 82 ? 12.361 -0.561 -2.906 1.00 95.94 82 ASN A C 1
ATOM 623 O O . ASN A 1 82 ? 11.596 0.209 -2.312 1.00 95.94 82 ASN A O 1
ATOM 627 N N . ARG A 1 83 ? 13.023 -0.198 -4.004 1.00 96.56 83 ARG A N 1
ATOM 628 C CA . ARG A 1 83 ? 12.649 0.994 -4.770 1.00 96.56 83 ARG A CA 1
ATOM 629 C C . ARG A 1 83 ? 11.468 0.654 -5.671 1.00 96.56 83 ARG A C 1
ATOM 631 O O . ARG A 1 83 ? 11.333 -0.493 -6.094 1.00 96.56 83 ARG A O 1
ATOM 638 N N . THR A 1 84 ? 10.621 1.634 -5.950 1.00 97.06 84 THR A N 1
ATOM 639 C CA . THR A 1 84 ? 9.627 1.550 -7.024 1.00 97.06 84 THR A CA 1
ATOM 640 C C . THR A 1 84 ? 9.876 2.703 -7.976 1.00 97.06 84 THR A C 1
ATOM 642 O O . THR A 1 84 ? 9.892 3.857 -7.545 1.00 97.06 84 THR A O 1
ATOM 645 N N . ASN A 1 85 ? 10.068 2.390 -9.257 1.00 96.94 85 ASN A N 1
ATOM 646 C CA . ASN A 1 85 ? 10.344 3.351 -10.323 1.00 96.94 85 ASN A CA 1
ATOM 647 C C . ASN A 1 85 ? 11.478 4.331 -9.972 1.00 96.94 85 ASN A C 1
ATOM 649 O O . ASN A 1 85 ? 11.379 5.531 -10.224 1.00 96.94 85 ASN A O 1
ATOM 653 N N . GLY A 1 86 ? 12.558 3.820 -9.376 1.00 96.69 86 GLY A N 1
ATOM 654 C CA . GLY A 1 86 ? 13.746 4.611 -9.081 1.00 96.69 86 GLY A CA 1
ATOM 655 C C . GLY A 1 86 ? 13.747 5.327 -7.729 1.00 96.69 86 GLY A C 1
ATOM 656 O O . GLY A 1 86 ? 14.704 6.042 -7.445 1.00 96.69 86 GLY A O 1
ATOM 657 N N . GLU A 1 87 ? 12.787 5.117 -6.830 1.00 97.69 87 GLU A N 1
ATOM 658 C CA . GLU A 1 87 ? 12.811 5.763 -5.506 1.00 97.69 87 GLU A CA 1
ATOM 659 C C . GLU A 1 87 ? 12.477 4.785 -4.367 1.00 97.69 87 GLU A C 1
ATOM 661 O O . GLU A 1 87 ? 11.542 3.993 -4.522 1.00 97.69 87 GLU A O 1
ATOM 666 N N . PRO A 1 88 ? 13.216 4.791 -3.231 1.00 97.38 88 PRO A N 1
ATOM 667 C CA . PRO A 1 88 ? 12.929 3.911 -2.094 1.00 97.38 88 PRO A CA 1
ATOM 668 C C . PRO A 1 88 ? 11.499 4.096 -1.589 1.00 97.38 88 PRO A C 1
ATOM 670 O O . PRO A 1 88 ? 11.084 5.224 -1.335 1.00 97.38 88 PRO A O 1
ATOM 673 N N . CYS A 1 89 ? 10.741 3.012 -1.393 1.00 97.62 89 CYS A N 1
ATOM 674 C CA . CYS A 1 89 ? 9.319 3.142 -1.050 1.00 97.62 89 CYS A CA 1
ATOM 675 C C . CYS A 1 89 ? 9.075 3.916 0.257 1.00 97.62 89 CYS A C 1
ATOM 677 O O . CYS A 1 89 ? 8.065 4.601 0.371 1.00 97.62 89 CYS A O 1
ATOM 679 N N . CYS A 1 90 ? 10.000 3.858 1.223 1.00 97.75 90 CYS A N 1
ATOM 680 C CA . CYS A 1 90 ? 9.899 4.605 2.483 1.00 97.75 90 CYS A CA 1
ATOM 681 C C . CYS A 1 90 ? 10.172 6.114 2.361 1.00 97.75 90 CYS A C 1
ATOM 683 O O . CYS A 1 90 ? 9.938 6.843 3.322 1.00 97.75 90 CYS A O 1
ATOM 685 N N . SER A 1 91 ? 10.649 6.591 1.209 1.00 97.62 91 SER A N 1
ATOM 686 C CA . SER A 1 91 ? 10.810 8.019 0.910 1.00 97.62 91 SER A CA 1
ATOM 687 C C . SER A 1 91 ? 10.040 8.465 -0.335 1.00 97.62 91 SER A C 1
ATOM 689 O O . SER A 1 91 ? 10.070 9.646 -0.651 1.00 97.62 91 SER A O 1
ATOM 691 N N . ASN A 1 92 ? 9.342 7.552 -1.019 1.00 98.31 92 ASN A N 1
ATOM 692 C CA . ASN A 1 92 ? 8.707 7.810 -2.306 1.00 98.31 92 ASN A CA 1
ATOM 693 C C . ASN A 1 92 ? 7.512 8.762 -2.171 1.00 98.31 92 ASN A C 1
ATOM 695 O O . ASN A 1 92 ? 6.451 8.375 -1.672 1.00 98.31 92 ASN A O 1
ATOM 699 N N . GLN A 1 93 ? 7.686 10.007 -2.626 1.00 98.06 93 GLN A N 1
ATOM 700 C CA . GLN A 1 93 ? 6.678 11.062 -2.484 1.00 98.06 93 GLN A CA 1
ATOM 701 C C . GLN A 1 93 ? 5.371 10.711 -3.203 1.00 98.06 93 GLN A C 1
ATOM 703 O O . GLN A 1 93 ? 4.289 10.917 -2.645 1.00 98.06 93 GLN A O 1
ATOM 708 N N . TYR A 1 94 ? 5.465 10.132 -4.400 1.00 98.38 94 TYR A N 1
ATOM 709 C CA . TYR A 1 94 ? 4.292 9.760 -5.185 1.00 98.38 94 TYR A CA 1
ATOM 710 C C . TYR A 1 94 ? 3.452 8.691 -4.475 1.00 98.38 94 TYR A C 1
ATOM 712 O O . TYR A 1 94 ? 2.231 8.808 -4.366 1.00 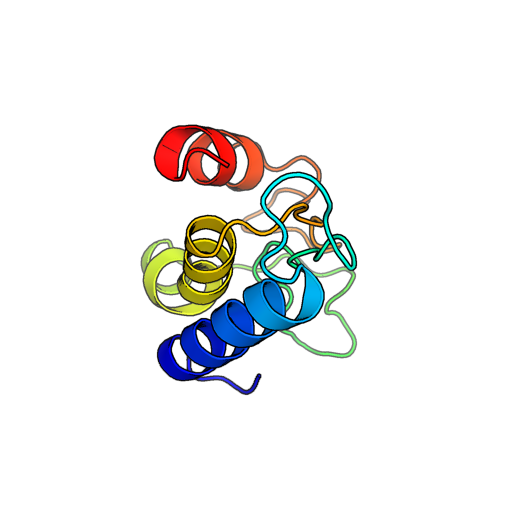98.38 94 TYR A O 1
ATOM 720 N N . LEU A 1 95 ? 4.103 7.664 -3.924 1.00 98.56 95 LEU A N 1
ATOM 721 C CA . LEU A 1 95 ? 3.417 6.597 -3.199 1.00 98.56 95 LEU A CA 1
ATOM 722 C C . LEU A 1 95 ? 2.860 7.078 -1.852 1.00 98.56 95 LEU A C 1
ATOM 724 O O . LEU A 1 95 ? 1.687 6.834 -1.560 1.00 98.56 95 LEU A O 1
ATOM 728 N N . LEU A 1 96 ? 3.689 7.715 -1.018 1.00 98.56 96 LEU A N 1
ATOM 729 C CA . LEU A 1 96 ? 3.358 8.008 0.383 1.00 98.56 96 LEU A CA 1
ATOM 730 C C . LEU A 1 96 ? 2.511 9.267 0.565 1.00 98.56 96 LEU A C 1
ATOM 732 O O . LEU A 1 96 ? 1.689 9.320 1.477 1.00 98.56 96 LEU A O 1
ATOM 736 N N . THR A 1 97 ? 2.713 10.281 -0.270 1.00 98.38 97 THR A N 1
ATOM 737 C CA . THR A 1 97 ? 2.014 11.563 -0.140 1.00 98.38 97 THR A CA 1
ATOM 738 C C . THR A 1 97 ? 0.925 11.675 -1.190 1.00 98.38 97 THR A C 1
ATOM 740 O O . THR A 1 97 ? -0.244 11.812 -0.835 1.00 98.38 97 THR A O 1
ATOM 743 N N . ASP A 1 98 ? 1.277 11.566 -2.471 1.00 98.62 98 ASP A N 1
ATOM 744 C CA . ASP A 1 98 ? 0.328 11.874 -3.542 1.00 98.62 98 ASP A CA 1
ATOM 745 C C . ASP A 1 98 ? -0.790 10.834 -3.638 1.00 98.62 98 ASP A C 1
ATOM 747 O O . ASP A 1 98 ? -1.948 11.201 -3.820 1.00 98.62 98 ASP A O 1
ATOM 751 N N . ILE A 1 99 ? -0.473 9.546 -3.495 1.00 98.69 99 ILE A N 1
ATOM 752 C CA . ILE A 1 99 ? -1.474 8.476 -3.502 1.00 98.69 99 ILE A CA 1
ATOM 753 C C . ILE A 1 99 ? -2.048 8.264 -2.100 1.00 98.69 99 ILE A C 1
ATOM 755 O O . ILE A 1 99 ? -3.234 8.504 -1.879 1.00 98.69 99 ILE A O 1
ATOM 759 N N . LEU A 1 100 ? -1.219 7.814 -1.154 1.00 98.69 100 LEU A N 1
ATOM 760 C CA . LEU A 1 100 ? -1.714 7.297 0.123 1.00 98.69 100 LEU A CA 1
ATOM 761 C C . LEU A 1 100 ? -2.449 8.371 0.942 1.00 98.69 100 LEU A C 1
ATOM 763 O O . LEU A 1 100 ? -3.585 8.152 1.349 1.00 98.69 100 LEU A O 1
ATOM 767 N N . ARG A 1 101 ? -1.842 9.546 1.134 1.00 98.31 101 ARG A N 1
ATOM 768 C CA . ARG A 1 101 ? -2.446 10.631 1.927 1.00 98.31 101 ARG A CA 1
ATOM 769 C C . ARG A 1 101 ? -3.442 11.454 1.118 1.00 98.31 101 ARG A C 1
ATOM 771 O O . ARG A 1 101 ? -4.578 11.634 1.536 1.00 98.31 101 ARG A O 1
ATOM 778 N N . ASN A 1 102 ? -3.031 11.952 -0.049 1.00 98.62 102 ASN A N 1
ATOM 779 C CA . ASN A 1 102 ? -3.826 12.939 -0.781 1.00 98.62 102 ASN A CA 1
ATOM 780 C C . ASN A 1 102 ? -4.982 12.305 -1.566 1.00 98.62 102 ASN A C 1
ATOM 782 O O . ASN A 1 102 ? -6.102 12.803 -1.496 1.00 98.62 102 ASN A O 1
ATOM 786 N N . GLN A 1 103 ? -4.740 11.226 -2.320 1.00 98.38 103 GLN A N 1
ATOM 787 C CA . GLN A 1 103 ? -5.802 10.592 -3.115 1.00 98.38 103 GLN A CA 1
ATOM 788 C C . GLN A 1 103 ? -6.699 9.680 -2.281 1.00 98.38 103 GLN A C 1
ATOM 790 O O . GLN A 1 103 ? -7.901 9.620 -2.534 1.00 98.38 103 GLN A O 1
ATOM 795 N N . TRP A 1 104 ? -6.134 8.920 -1.339 1.00 98.44 104 TRP A N 1
ATOM 796 C CA . TRP A 1 104 ? -6.903 7.931 -0.578 1.00 98.44 104 TRP A CA 1
ATOM 797 C C . TRP A 1 104 ? -7.387 8.436 0.777 1.00 98.44 104 TRP A C 1
ATOM 799 O O . TRP A 1 104 ? -8.298 7.827 1.330 1.00 98.44 104 TRP A O 1
ATOM 809 N N . GLY A 1 105 ? -6.833 9.541 1.284 1.00 98.00 105 GLY A N 1
ATOM 810 C CA . GLY A 1 105 ? -7.226 10.095 2.577 1.00 98.00 105 GLY A CA 1
ATOM 811 C C . GLY A 1 105 ? -6.852 9.202 3.758 1.00 98.00 105 GLY A C 1
ATOM 812 O O . GLY A 1 105 ? -7.576 9.215 4.751 1.00 98.00 105 GLY A O 1
ATOM 813 N N . PHE A 1 106 ? -5.783 8.405 3.623 1.00 97.62 106 PHE A N 1
ATOM 814 C CA . PHE A 1 106 ? -5.203 7.659 4.740 1.00 97.62 106 PHE A CA 1
ATOM 815 C C . PHE A 1 106 ? -4.555 8.600 5.761 1.00 97.62 106 PHE A C 1
ATOM 817 O O . PHE A 1 106 ? -3.819 9.524 5.329 1.00 97.62 106 PHE A O 1
#

Solvent-accessible surface area (backbone atoms only — not comparable to full-atom values): 5832 Å² total; per-residue (Å²): 113,79,87,51,34,67,63,25,14,56,52,46,23,52,48,33,39,64,47,22,49,84,58,96,86,51,66,74,36,82,32,66,51,72,48,44,55,72,54,83,46,62,82,94,44,25,63,72,43,68,35,80,64,53,73,64,51,40,60,70,47,58,41,44,29,57,53,36,26,50,77,46,62,44,73,39,75,40,56,18,70,18,22,47,72,83,33,46,29,76,71,25,56,61,60,57,44,54,39,39,32,66,70,67,66,95

Sequence (106 aa):
FGEDPYLTARLGAAYVKGLQGNDPVYLKAAACAKHYAVHSGPERLRHEFDAISSAKDLHETYLPAFKALVDAGVEAVMCAYNRTNGEPCCSNQYLLTDILRNQWGF

Radius of gyration: 13.88 Å; Cα contacts (8 Å, |Δi|>4): 174; chains: 1; bounding box: 34×28×37 Å

Secondary structure (DSSP, 8-state):
--S-HHHHHHHHHHHHHHHH-S-SS--SS--EEEEETT----TTTTTT-EE---HHHIIIIIHHHHHHHHHTT-SEEEE-SSEETTEETTT-HIIIIIIIIIIT--

pLDDT: mean 96.1, std 4.66, range [68.75, 98.69]

Mean predicted aligned error: 2.61 Å

Nearest PDB structures (foldseek):
  4zoa-assembly1_A  TM=8.879E-01  e=4.098E-07  Listeria innocua Clip11262
  4zob-assembly1_A  TM=8.880E-01  e=5.362E-07  Listeria innocua Clip11262
  4zoe-assembly1_A  TM=8.882E-01  e=7.503E-07  Listeria innocua Clip11262
  4zoa-assembly1_B  TM=8.879E-01  e=7.503E-07  Listeria innocua Clip11262
  4zod-assembly1_A  TM=8.879E-01  e=8.024E-07  Listeria innocua Clip11262

Foldseek 3Di:
DDFALVVLQVVLLVVQCVQQDDDPPGGVHAAEADAQWPLPDPPVCSQEEEAEDDPCCCVVGICSNVLSNVVSVHRYYHYGNHHYPPHGRVPDCCRVPVPPCPVSVD